Protein AF-A0A5C7UYP9-F1 (afdb_monomer_lite)

Secondary structure (DSSP, 8-state):
------------------S-S-SS----HHHHTT--HHHHHTT--PPPHHHHHHHHHSPPSEEE-TTS-HHHHHHTSPBTT-SSTT--EEEEEPSS---S----TTBPSEEEEE--PPPTT-----------

pLDDT: mean 82.82, std 18.33, range [43.72, 98.06]

Foldseek 3Di:
DDDDDDDDDPPPPPDDDDQPDDPDGDDDPVRVVCVDPCNVQVPNDDQDPVSVVVLVPDDAPEEDEPVDAPQVVLVPADFAVDDDPPDEHEYEYEDDDHDDDHDNPRGHHYDYYYDPDDPPPPDPDPDPPDDD

Sequence (132 aa):
MSPRLAGPLMALLLTVAPAWGTTRPQLADAQAAHHTEAAYLGDWQPLSTQDLARLAQQAPDFVVRPGESVQAAVDRVPAAGSGPAGKRWLIRLAPGLYRGPLCLQDKAPLALLGEPGRPPGAGPRAGLAAHP

Radius of gyration: 29.17 Å; chains: 1; bounding box: 74×44×84 Å

Structure (mmCIF, N/CA/C/O backbone):
data_AF-A0A5C7UYP9-F1
#
_entry.id   AF-A0A5C7UYP9-F1
#
loop_
_atom_site.group_PDB
_atom_site.id
_atom_site.type_symbol
_atom_site.label_atom_id
_atom_site.label_alt_id
_atom_site.label_comp_id
_atom_site.label_asym_id
_atom_site.label_entity_id
_atom_site.label_seq_id
_atom_site.pdbx_PDB_ins_code
_atom_site.Cartn_x
_atom_site.Cartn_y
_atom_site.Cartn_z
_atom_site.occupancy
_atom_site.B_iso_or_equiv
_atom_site.auth_seq_id
_atom_site.auth_comp_id
_atom_site.auth_asym_id
_atom_site.auth_atom_id
_atom_site.pdbx_PDB_model_num
ATOM 1 N N . MET A 1 1 ? 55.709 -17.347 -65.623 1.00 43.72 1 MET A N 1
ATOM 2 C CA . MET A 1 1 ? 56.182 -16.480 -64.522 1.00 43.72 1 MET A CA 1
ATOM 3 C C . MET A 1 1 ? 55.099 -16.425 -63.453 1.00 43.72 1 MET A C 1
ATOM 5 O O . MET A 1 1 ? 54.056 -15.839 -63.695 1.00 43.72 1 MET A O 1
ATOM 9 N N . SER A 1 2 ? 55.307 -17.107 -62.323 1.00 46.84 2 SER A N 1
ATOM 10 C CA . SER A 1 2 ? 54.586 -16.839 -61.065 1.00 46.84 2 SER A CA 1
ATOM 11 C C . SER A 1 2 ? 55.327 -15.740 -60.296 1.00 46.84 2 SER A C 1
ATOM 13 O O . SER A 1 2 ? 56.535 -15.594 -60.493 1.00 46.84 2 SER A O 1
ATOM 15 N N . PRO A 1 3 ? 54.624 -14.967 -59.454 1.00 54.44 3 PRO A N 1
ATOM 16 C CA . PRO A 1 3 ? 54.555 -15.284 -58.016 1.00 54.44 3 PRO A CA 1
ATOM 17 C C . PRO A 1 3 ? 53.107 -15.159 -57.484 1.00 54.44 3 PRO A C 1
ATOM 19 O O . PRO A 1 3 ? 52.392 -14.231 -57.832 1.00 54.44 3 PRO A O 1
ATOM 22 N N . ARG A 1 4 ? 52.508 -16.180 -56.854 1.00 52.31 4 ARG A N 1
ATOM 23 C CA . ARG A 1 4 ? 52.479 -16.476 -55.399 1.00 52.31 4 ARG A CA 1
ATOM 24 C C . ARG A 1 4 ? 52.519 -15.257 -54.462 1.00 52.31 4 ARG A C 1
ATOM 26 O O . ARG A 1 4 ? 53.580 -14.674 -54.314 1.00 52.31 4 ARG A O 1
ATOM 33 N N . LEU A 1 5 ? 51.391 -15.009 -53.782 1.00 50.16 5 LEU A N 1
ATOM 34 C CA . LEU A 1 5 ? 51.183 -14.462 -52.419 1.00 50.16 5 LEU A CA 1
ATOM 35 C C . LEU A 1 5 ? 49.654 -14.569 -52.180 1.00 50.16 5 LEU A C 1
ATOM 37 O O . LEU A 1 5 ? 48.901 -13.875 -52.846 1.00 50.16 5 LEU A O 1
ATOM 41 N N . ALA A 1 6 ? 49.061 -15.545 -51.483 1.00 55.06 6 ALA A N 1
ATOM 42 C CA . ALA A 1 6 ? 49.256 -16.017 -50.108 1.00 55.06 6 ALA A CA 1
ATOM 43 C C . ALA A 1 6 ? 49.189 -14.871 -49.081 1.00 55.06 6 ALA A C 1
ATOM 45 O O . ALA A 1 6 ? 50.212 -14.309 -48.711 1.00 55.06 6 ALA A O 1
ATOM 46 N N . GLY A 1 7 ? 47.975 -14.543 -48.627 1.00 46.59 7 GLY A N 1
ATOM 47 C CA . GLY A 1 7 ? 47.712 -13.662 -47.486 1.00 46.59 7 GLY A CA 1
ATOM 48 C C . GLY A 1 7 ? 46.544 -14.231 -46.670 1.00 46.59 7 GLY A C 1
ATOM 49 O O . GLY A 1 7 ? 45.536 -14.603 -47.273 1.00 46.59 7 GLY A O 1
ATOM 50 N N . PRO A 1 8 ? 46.685 -14.404 -45.346 1.00 54.69 8 PRO A N 1
ATOM 51 C CA . PRO A 1 8 ? 45.813 -15.267 -44.565 1.00 54.69 8 PRO A CA 1
ATOM 52 C C . PRO A 1 8 ? 44.464 -14.610 -44.267 1.00 54.69 8 PRO A C 1
ATOM 54 O O . PRO A 1 8 ? 44.369 -13.428 -43.940 1.00 54.69 8 PRO A O 1
ATOM 57 N N . LEU A 1 9 ? 43.423 -15.438 -44.331 1.00 55.69 9 LEU A N 1
ATOM 58 C CA . LEU A 1 9 ? 42.113 -15.206 -43.744 1.00 55.69 9 LEU A CA 1
ATOM 59 C C . LEU A 1 9 ? 42.293 -15.088 -42.221 1.00 55.69 9 LEU A C 1
ATOM 61 O O . LEU A 1 9 ? 42.404 -16.096 -41.524 1.00 55.69 9 LEU A O 1
ATOM 65 N N . MET A 1 10 ? 42.381 -13.866 -41.697 1.00 51.31 10 MET A N 1
ATOM 66 C CA . MET A 1 10 ? 42.441 -13.644 -40.254 1.00 51.31 10 MET A CA 1
ATOM 67 C C . MET A 1 10 ? 41.022 -13.753 -39.685 1.00 51.31 10 MET A C 1
ATOM 69 O O . MET A 1 10 ? 40.305 -12.767 -39.534 1.00 51.31 10 MET A O 1
ATOM 73 N N . ALA A 1 11 ? 40.598 -14.991 -39.430 1.00 63.06 11 ALA A N 1
ATOM 74 C CA . ALA A 1 11 ? 39.398 -15.287 -38.665 1.00 63.06 11 ALA A CA 1
ATOM 75 C C . ALA A 1 11 ? 39.598 -14.791 -37.225 1.00 63.06 11 ALA A C 1
ATOM 77 O O . ALA A 1 11 ? 40.322 -15.398 -36.435 1.00 63.06 11 ALA A O 1
ATOM 78 N N . LEU A 1 12 ? 38.974 -13.661 -36.895 1.00 57.19 12 LEU A N 1
ATOM 79 C CA . LEU A 1 12 ? 38.909 -13.149 -35.533 1.00 57.19 12 LEU A CA 1
ATOM 80 C C . LEU A 1 12 ? 37.912 -14.010 -34.739 1.00 57.19 12 LEU A C 1
ATOM 82 O O . LEU A 1 12 ? 36.710 -13.756 -34.734 1.00 57.19 12 LEU A O 1
ATOM 86 N N . LEU A 1 13 ? 38.413 -15.064 -34.096 1.00 59.00 13 LEU A N 1
ATOM 87 C CA . LEU A 1 13 ? 37.665 -15.832 -33.102 1.00 59.00 13 LEU A CA 1
ATOM 88 C C . LEU A 1 13 ? 37.542 -14.989 -31.826 1.00 59.00 13 LEU A C 1
ATOM 90 O O . LEU A 1 13 ? 38.456 -14.943 -31.005 1.00 59.00 13 LEU A O 1
ATOM 94 N N . LEU A 1 14 ? 36.405 -14.312 -31.663 1.00 57.06 14 LEU A N 1
ATOM 95 C CA . LEU A 1 14 ? 35.991 -13.732 -30.386 1.00 57.06 14 LEU A CA 1
ATOM 96 C C . LEU A 1 14 ? 35.635 -14.880 -29.433 1.00 57.06 14 LEU A C 1
ATOM 98 O O . LEU A 1 14 ? 34.565 -15.479 -29.524 1.00 57.06 14 LEU A O 1
ATOM 102 N N . THR A 1 15 ? 36.550 -15.218 -28.529 1.00 56.00 15 THR A N 1
ATOM 103 C CA . THR A 1 15 ? 36.297 -16.182 -27.456 1.00 56.00 15 THR A CA 1
ATOM 104 C C . THR A 1 15 ? 35.343 -15.563 -26.434 1.00 56.00 15 THR A C 1
ATOM 106 O O . THR A 1 15 ? 35.748 -14.710 -25.644 1.00 56.00 15 THR A O 1
ATOM 109 N N . VAL A 1 16 ? 34.077 -15.986 -26.432 1.00 63.28 16 VAL A N 1
ATOM 110 C CA . VAL A 1 16 ? 33.141 -15.697 -25.335 1.00 63.28 16 VAL A CA 1
ATOM 111 C C . VAL A 1 16 ? 33.582 -16.511 -24.119 1.00 63.28 16 VAL A C 1
ATOM 113 O O . VAL A 1 16 ? 33.497 -17.738 -24.122 1.00 63.28 16 VAL A O 1
ATOM 116 N N . ALA A 1 17 ? 34.081 -15.839 -23.083 1.00 62.06 17 ALA A N 1
ATOM 117 C CA . ALA A 1 17 ? 34.371 -16.482 -21.808 1.00 62.06 17 ALA A CA 1
ATOM 118 C C . ALA A 1 17 ? 33.052 -16.865 -21.099 1.00 62.06 17 ALA A C 1
ATOM 120 O O . ALA A 1 17 ? 32.132 -16.043 -21.047 1.00 62.06 17 ALA A O 1
ATOM 121 N N . PRO A 1 18 ? 32.927 -18.080 -20.536 1.00 54.94 18 PRO A N 1
ATOM 122 C CA . PRO A 1 18 ? 31.749 -18.460 -19.766 1.00 54.94 18 PRO A CA 1
ATOM 123 C C . PRO A 1 18 ? 31.717 -17.685 -18.443 1.00 54.94 18 PRO A C 1
ATOM 125 O O . PRO A 1 18 ? 32.660 -17.728 -17.656 1.00 54.94 18 PRO A O 1
ATOM 128 N N . ALA A 1 19 ? 30.606 -17.002 -18.166 1.00 61.41 19 ALA A N 1
ATOM 129 C CA . ALA A 1 19 ? 30.367 -16.216 -16.948 1.00 61.41 19 ALA A CA 1
ATOM 130 C C . ALA A 1 19 ? 30.134 -17.072 -15.675 1.00 61.41 19 ALA A C 1
ATOM 132 O O . ALA A 1 19 ? 29.356 -16.706 -14.798 1.00 61.41 19 ALA A O 1
ATOM 133 N N . TRP A 1 20 ? 30.741 -18.258 -15.596 1.00 54.56 20 TRP A N 1
ATOM 134 C CA . TRP A 1 20 ? 30.438 -19.289 -14.601 1.00 54.56 20 TRP A CA 1
ATOM 135 C C . TRP A 1 20 ? 31.649 -19.450 -13.675 1.00 54.56 20 TRP A C 1
ATOM 137 O O . TRP A 1 20 ? 32.380 -20.432 -13.747 1.00 54.56 20 TRP A O 1
ATOM 147 N N . GLY A 1 21 ? 31.922 -18.436 -12.851 1.00 57.59 21 GLY A N 1
ATOM 148 C CA . GLY A 1 21 ? 33.077 -18.469 -11.942 1.00 57.59 21 GLY A CA 1
ATOM 149 C C . GLY A 1 21 ? 33.214 -17.299 -10.969 1.00 57.59 21 GLY A C 1
ATOM 150 O O . GLY A 1 21 ? 34.082 -17.329 -10.102 1.00 57.59 21 GLY A O 1
ATOM 151 N N . THR A 1 22 ? 32.369 -16.273 -11.060 1.00 62.56 22 THR A N 1
ATOM 152 C CA . THR A 1 22 ? 32.383 -15.149 -10.122 1.00 62.56 22 THR A CA 1
ATOM 153 C C . THR A 1 22 ? 31.218 -15.268 -9.148 1.00 62.56 22 THR A C 1
ATOM 155 O O . THR A 1 22 ? 30.072 -15.437 -9.548 1.00 62.56 22 THR A O 1
ATOM 158 N N . THR A 1 23 ? 31.492 -15.118 -7.849 1.00 82.06 23 THR A N 1
ATOM 159 C CA . THR A 1 23 ? 30.514 -15.128 -6.738 1.00 82.06 23 THR A CA 1
ATOM 160 C C . THR A 1 23 ? 29.368 -14.106 -6.907 1.00 82.06 23 THR A C 1
ATOM 162 O O . THR A 1 23 ? 28.421 -14.100 -6.126 1.00 82.06 23 THR A O 1
ATOM 165 N N . ARG A 1 24 ? 29.434 -13.234 -7.927 1.00 83.25 24 ARG A N 1
ATOM 166 C CA . ARG A 1 24 ? 28.382 -12.305 -8.366 1.00 83.25 24 ARG A CA 1
ATOM 167 C C . ARG A 1 24 ? 28.415 -12.144 -9.896 1.00 83.25 24 ARG A C 1
ATOM 169 O O . ARG A 1 24 ? 29.074 -11.221 -10.386 1.00 83.25 24 ARG A O 1
ATOM 176 N N . PRO A 1 25 ? 27.738 -13.020 -10.652 1.00 89.12 25 PRO A N 1
ATOM 177 C CA . PRO A 1 25 ? 27.665 -12.914 -12.106 1.00 89.12 25 PRO A CA 1
ATOM 178 C C . PRO A 1 25 ? 27.105 -11.552 -12.536 1.00 89.12 25 PRO A C 1
ATOM 180 O O . PRO A 1 25 ? 26.169 -11.047 -11.916 1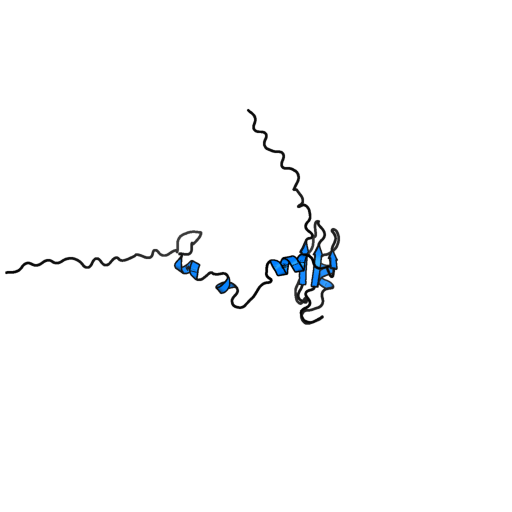.00 89.12 25 PRO A O 1
ATOM 183 N N . GLN A 1 26 ? 27.695 -10.957 -13.573 1.00 93.06 26 GLN A N 1
ATOM 184 C CA . GLN A 1 26 ? 27.217 -9.713 -14.184 1.00 93.06 26 GLN A CA 1
ATOM 185 C C . GLN A 1 26 ? 26.595 -10.021 -15.548 1.00 93.06 26 GLN A C 1
ATOM 187 O O . GLN A 1 26 ? 27.068 -10.913 -16.254 1.00 93.06 26 GLN A O 1
ATOM 192 N N . LEU A 1 27 ? 25.542 -9.288 -15.911 1.00 94.75 27 LEU A N 1
ATOM 193 C CA . LEU A 1 27 ? 24.934 -9.365 -17.240 1.00 94.75 27 LEU A CA 1
ATOM 194 C C . LEU A 1 27 ? 25.784 -8.571 -18.238 1.00 94.75 27 LEU A C 1
ATOM 196 O O . LEU A 1 27 ? 26.249 -7.482 -17.909 1.00 94.75 27 LEU A O 1
ATOM 200 N N . ALA A 1 28 ? 25.962 -9.087 -19.455 1.00 93.69 28 ALA A N 1
ATOM 201 C CA . ALA A 1 28 ? 26.474 -8.274 -20.554 1.00 93.69 28 ALA A CA 1
ATOM 202 C C . ALA A 1 28 ? 25.370 -7.343 -21.079 1.00 93.69 28 ALA A C 1
ATOM 204 O O . ALA A 1 28 ? 24.181 -7.631 -20.923 1.00 93.69 28 ALA A O 1
ATOM 205 N N . ASP A 1 29 ? 25.753 -6.269 -21.769 1.00 95.69 29 ASP A N 1
ATOM 206 C CA . ASP A 1 29 ? 24.822 -5.238 -22.254 1.00 95.69 29 ASP A CA 1
ATOM 207 C C . ASP A 1 29 ? 23.673 -5.812 -23.095 1.00 95.69 29 ASP A C 1
ATOM 209 O O . ASP A 1 29 ? 22.511 -5.456 -22.904 1.00 95.69 29 ASP A O 1
ATOM 213 N N . ALA A 1 30 ? 23.981 -6.765 -23.982 1.00 95.62 30 ALA A N 1
ATOM 214 C CA . ALA A 1 30 ? 22.979 -7.432 -24.812 1.00 95.62 30 ALA A CA 1
ATOM 215 C C . ALA A 1 30 ? 21.941 -8.201 -23.977 1.00 95.62 30 ALA A C 1
ATOM 217 O O . ALA A 1 30 ? 20.767 -8.226 -24.323 1.00 95.62 30 ALA A O 1
ATOM 218 N N . GLN A 1 31 ? 22.354 -8.801 -22.858 1.00 95.56 31 GLN A N 1
ATOM 219 C CA . GLN A 1 31 ? 21.439 -9.487 -21.947 1.00 95.56 31 GLN A CA 1
ATOM 220 C C . GLN A 1 31 ? 20.647 -8.479 -21.111 1.00 95.56 31 GLN A C 1
ATOM 222 O O . GLN A 1 31 ? 19.436 -8.625 -20.969 1.00 95.56 31 GLN A O 1
ATOM 227 N N . ALA A 1 32 ? 21.298 -7.422 -20.618 1.00 97.19 32 ALA A N 1
ATOM 228 C CA . ALA A 1 32 ? 20.650 -6.352 -19.863 1.00 97.19 32 ALA A CA 1
ATOM 229 C C . ALA A 1 32 ? 19.543 -5.648 -20.669 1.00 97.19 32 ALA A C 1
ATOM 231 O O . ALA A 1 32 ? 18.510 -5.294 -20.102 1.00 97.19 32 ALA A O 1
ATOM 232 N N . ALA A 1 33 ? 19.702 -5.524 -21.991 1.00 97.00 33 ALA A N 1
ATOM 233 C CA . ALA A 1 33 ? 18.698 -4.941 -22.882 1.00 97.00 33 ALA A CA 1
ATOM 234 C C . ALA A 1 33 ? 17.342 -5.681 -22.872 1.00 97.00 33 ALA A C 1
ATOM 236 O O . ALA A 1 33 ? 16.325 -5.086 -23.222 1.00 97.00 33 ALA A O 1
ATOM 237 N N . HIS A 1 34 ? 17.298 -6.948 -22.443 1.00 97.19 34 HIS A N 1
ATOM 238 C CA . HIS A 1 34 ? 16.052 -7.708 -22.293 1.00 97.19 34 HIS A CA 1
ATOM 239 C C . HIS A 1 34 ? 15.343 -7.478 -20.947 1.00 97.19 34 HIS A C 1
ATOM 241 O O . HIS A 1 34 ? 14.188 -7.862 -20.792 1.00 97.19 34 HIS A O 1
ATOM 247 N N . HIS A 1 35 ? 16.002 -6.840 -19.977 1.00 96.56 35 HIS A N 1
ATOM 248 C CA . HIS A 1 35 ? 15.500 -6.623 -18.618 1.00 96.56 35 HIS A CA 1
ATOM 249 C C . HIS A 1 35 ? 15.022 -5.178 -18.420 1.00 96.56 35 HIS A C 1
ATOM 251 O O . HIS A 1 35 ? 15.494 -4.463 -17.536 1.00 96.56 35 HIS A O 1
ATOM 257 N N . THR A 1 36 ? 14.092 -4.736 -19.267 1.00 96.62 36 THR A N 1
ATOM 258 C CA . THR A 1 36 ? 13.487 -3.397 -19.191 1.00 96.62 36 THR A CA 1
ATOM 259 C C . THR A 1 36 ? 12.242 -3.389 -18.309 1.00 96.62 36 THR A C 1
ATOM 261 O O . THR A 1 36 ? 11.613 -4.423 -18.098 1.00 96.62 36 THR A O 1
ATOM 264 N N . GLU A 1 37 ? 11.838 -2.211 -17.826 1.00 95.94 37 GLU A N 1
ATOM 265 C CA . GLU A 1 37 ? 10.575 -2.042 -17.091 1.00 95.94 37 GLU A CA 1
ATOM 266 C C . GLU A 1 37 ? 9.383 -2.594 -17.887 1.00 95.94 37 GLU A C 1
ATOM 268 O O . GLU A 1 37 ? 8.604 -3.378 -17.354 1.00 95.94 37 GLU A O 1
ATOM 273 N N . ALA A 1 38 ? 9.303 -2.288 -19.186 1.00 95.56 38 ALA A N 1
ATOM 274 C CA . ALA A 1 38 ? 8.265 -2.821 -20.066 1.00 95.56 38 ALA A CA 1
ATOM 275 C C . ALA A 1 38 ? 8.284 -4.359 -20.145 1.00 95.56 38 ALA A C 1
ATOM 277 O O . ALA A 1 38 ? 7.228 -4.984 -20.144 1.00 95.56 38 ALA A O 1
ATOM 278 N N . ALA A 1 39 ? 9.467 -4.984 -20.167 1.00 97.00 39 ALA A N 1
ATOM 279 C CA . ALA A 1 39 ? 9.582 -6.442 -20.174 1.00 97.00 39 ALA A CA 1
ATOM 280 C C . ALA A 1 39 ? 9.104 -7.082 -18.857 1.00 97.00 39 ALA A C 1
ATOM 282 O O . ALA A 1 39 ? 8.531 -8.168 -18.883 1.00 97.00 39 ALA A O 1
ATOM 283 N N . TYR A 1 40 ? 9.313 -6.416 -17.715 1.00 96.50 40 TYR A N 1
ATOM 284 C CA . TYR A 1 40 ? 8.853 -6.906 -16.411 1.00 96.50 40 TYR A CA 1
ATOM 285 C C . TYR A 1 40 ? 7.368 -6.646 -16.150 1.00 96.50 40 TYR A C 1
ATOM 287 O O . TYR A 1 40 ? 6.701 -7.487 -15.550 1.00 96.50 40 TYR A O 1
ATOM 295 N N . LEU A 1 41 ? 6.858 -5.481 -16.552 1.00 96.94 41 LEU A N 1
ATOM 296 C CA . LEU A 1 41 ? 5.472 -5.086 -16.299 1.00 96.94 41 LEU A CA 1
ATOM 297 C C . LEU A 1 41 ? 4.502 -5.655 -17.341 1.00 96.94 41 LEU A C 1
ATOM 299 O O . LEU A 1 41 ? 3.327 -5.855 -17.031 1.00 96.94 41 LEU A O 1
ATOM 303 N N . GLY A 1 42 ? 4.972 -5.932 -18.560 1.00 96.31 42 GLY A N 1
ATOM 304 C CA . GLY A 1 42 ? 4.104 -6.300 -19.674 1.00 96.31 42 GLY A CA 1
ATOM 305 C C . GLY A 1 42 ? 3.047 -5.220 -19.907 1.00 96.31 42 GLY A C 1
ATOM 306 O O . GLY A 1 42 ? 3.370 -4.040 -20.025 1.00 96.31 42 GLY A O 1
ATOM 307 N N . ASP A 1 43 ? 1.776 -5.623 -19.909 1.00 96.44 43 ASP A N 1
ATOM 308 C CA . ASP A 1 43 ? 0.640 -4.709 -20.086 1.00 96.44 43 ASP A CA 1
ATOM 309 C C . ASP A 1 43 ? 0.184 -4.034 -18.782 1.00 96.44 43 ASP A C 1
ATOM 311 O O . ASP A 1 43 ? -0.724 -3.192 -18.794 1.00 96.44 43 ASP A O 1
ATOM 315 N N . TRP A 1 44 ? 0.768 -4.406 -17.635 1.00 96.50 44 TRP A N 1
ATOM 316 C CA . TRP A 1 44 ? 0.392 -3.809 -16.363 1.00 96.50 44 TRP A CA 1
ATOM 317 C C . TRP A 1 44 ? 0.825 -2.344 -16.315 1.00 96.50 44 TRP A C 1
ATOM 319 O O . TRP A 1 44 ? 1.988 -2.006 -16.512 1.00 96.50 44 TRP A O 1
ATOM 329 N N . GLN A 1 45 ? -0.134 -1.474 -16.003 1.00 94.00 45 GLN A N 1
ATOM 330 C CA . GLN A 1 45 ? 0.074 -0.041 -15.836 1.00 94.00 45 GLN A CA 1
ATOM 331 C C . GLN A 1 45 ? -0.104 0.322 -14.356 1.00 94.00 45 GLN A C 1
ATOM 333 O O . GLN A 1 45 ? -1.240 0.410 -13.871 1.00 94.00 45 GLN A O 1
ATOM 338 N N . PRO A 1 46 ? 0.996 0.503 -13.602 1.00 94.06 46 PRO A N 1
ATOM 339 C CA . PRO A 1 46 ? 0.939 1.035 -12.249 1.00 94.06 46 PRO A CA 1
ATOM 340 C C . PRO A 1 46 ? 0.354 2.453 -12.228 1.00 94.06 46 PRO A C 1
ATOM 342 O O . PRO A 1 46 ? 0.356 3.167 -13.230 1.00 94.06 46 PRO A O 1
ATOM 345 N N . LEU A 1 47 ? -0.113 2.888 -11.055 1.00 92.06 47 LEU A N 1
ATOM 346 C CA . LEU A 1 47 ? -0.507 4.285 -10.860 1.00 92.06 47 LEU A CA 1
ATOM 347 C C . LEU A 1 47 ? 0.682 5.206 -11.150 1.00 92.06 47 LEU A C 1
ATOM 349 O O . LEU A 1 47 ? 1.782 4.971 -10.645 1.00 92.06 47 LEU A O 1
ATOM 353 N N . SER A 1 48 ? 0.448 6.277 -11.911 1.00 94.62 48 SER A N 1
ATOM 354 C CA . SER A 1 48 ? 1.490 7.267 -12.175 1.00 94.62 48 SER A CA 1
ATOM 355 C C . SER A 1 48 ? 1.889 7.999 -10.892 1.00 94.62 48 SER A C 1
ATOM 357 O O . SER A 1 48 ? 1.127 8.073 -9.924 1.00 94.62 48 SER A O 1
ATOM 359 N N . THR A 1 49 ? 3.055 8.644 -10.892 1.00 92.81 49 THR A N 1
ATOM 360 C CA . THR A 1 49 ? 3.479 9.514 -9.782 1.00 92.81 49 THR A CA 1
ATOM 361 C C . THR A 1 49 ? 2.445 10.602 -9.474 1.00 92.81 49 THR A C 1
ATOM 363 O O . THR A 1 49 ? 2.227 10.945 -8.313 1.00 92.81 49 THR A O 1
ATOM 366 N N . GLN A 1 50 ? 1.759 11.122 -10.498 1.00 95.38 50 GLN A N 1
ATOM 367 C CA . GLN A 1 50 ? 0.707 12.120 -10.321 1.00 95.38 50 GLN A CA 1
ATOM 368 C C . GLN A 1 50 ? -0.567 11.517 -9.711 1.00 95.38 50 GLN A C 1
ATOM 370 O O . GLN A 1 50 ? -1.200 12.156 -8.869 1.00 95.38 50 GLN A O 1
ATOM 375 N N . ASP A 1 51 ? -0.936 10.290 -10.092 1.00 93.12 51 ASP A N 1
ATOM 376 C CA . ASP A 1 51 ? -2.044 9.560 -9.465 1.00 93.12 51 ASP A CA 1
ATOM 377 C C . ASP A 1 51 ? -1.743 9.244 -7.998 1.00 93.12 51 ASP A C 1
ATOM 379 O O . ASP A 1 51 ? -2.601 9.437 -7.140 1.00 93.12 51 ASP A O 1
ATOM 383 N N . LEU A 1 52 ? -0.512 8.823 -7.692 1.00 90.38 52 LEU A N 1
ATOM 384 C CA . LEU A 1 52 ? -0.053 8.591 -6.322 1.00 90.38 52 LEU A CA 1
ATOM 385 C C . LEU A 1 52 ? -0.079 9.879 -5.488 1.00 90.38 52 LEU A C 1
ATOM 387 O O . LEU A 1 52 ? -0.526 9.854 -4.342 1.00 90.38 52 LEU A O 1
ATOM 391 N N . ALA A 1 53 ? 0.334 11.016 -6.057 1.00 91.44 53 ALA A N 1
ATOM 392 C CA . ALA A 1 53 ? 0.251 12.312 -5.385 1.00 91.44 53 ALA A CA 1
ATOM 393 C C . ALA A 1 53 ? -1.204 12.728 -5.112 1.00 91.44 53 ALA A C 1
ATOM 395 O O . ALA A 1 53 ? -1.511 13.192 -4.013 1.00 91.44 53 ALA A O 1
ATOM 396 N N . ARG A 1 54 ? -2.117 12.510 -6.070 1.00 92.62 54 ARG A N 1
ATOM 397 C CA . ARG A 1 54 ? -3.558 12.728 -5.859 1.00 92.62 54 ARG A CA 1
ATOM 398 C C . ARG A 1 54 ? -4.106 11.822 -4.762 1.00 92.62 54 ARG A C 1
ATOM 400 O O . ARG A 1 54 ? -4.767 12.322 -3.858 1.00 92.62 54 ARG A O 1
ATOM 407 N N . LEU A 1 55 ? -3.781 10.530 -4.789 1.00 91.81 55 LEU A N 1
ATOM 408 C CA . LEU A 1 55 ? -4.164 9.568 -3.752 1.00 91.81 55 LEU A CA 1
ATOM 409 C C . LEU A 1 55 ? -3.674 10.014 -2.365 1.00 91.81 55 LEU A C 1
ATOM 411 O O . LEU A 1 55 ? -4.409 9.937 -1.384 1.00 91.81 55 LEU A O 1
ATOM 415 N N . ALA A 1 56 ? -2.456 10.553 -2.283 1.00 90.12 56 ALA A N 1
ATOM 416 C CA . ALA A 1 56 ? -1.897 11.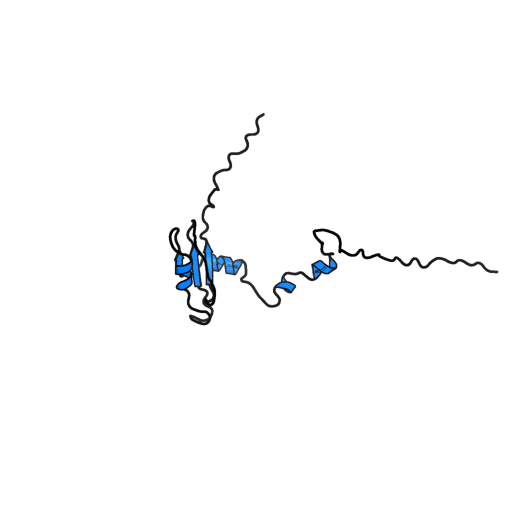071 -1.040 1.00 90.12 56 ALA A CA 1
ATOM 417 C C . ALA A 1 56 ? -2.616 12.317 -0.503 1.00 90.12 56 ALA A C 1
ATOM 419 O O . ALA A 1 56 ? -2.566 12.537 0.706 1.00 90.12 56 ALA A O 1
ATOM 420 N N . GLN A 1 57 ? -3.304 13.089 -1.346 1.00 92.25 57 GLN A N 1
ATOM 421 C CA . GLN A 1 57 ? -4.083 14.271 -0.952 1.00 92.25 57 GLN A CA 1
ATOM 422 C C . GLN A 1 57 ? -5.555 13.956 -0.647 1.00 92.25 57 GLN A C 1
ATOM 424 O O . GLN A 1 57 ? -6.251 14.792 -0.074 1.00 92.25 57 GLN A O 1
ATOM 429 N N . GLN A 1 58 ? -6.044 12.768 -1.012 1.00 93.62 58 GLN A N 1
ATOM 430 C CA . GLN A 1 58 ? -7.422 12.371 -0.740 1.00 93.62 58 GLN A CA 1
ATOM 431 C C . GLN A 1 58 ? -7.681 12.201 0.762 1.00 93.62 58 GLN A C 1
ATOM 433 O O . GLN A 1 58 ? -6.816 11.763 1.534 1.00 93.62 58 GLN A O 1
ATOM 438 N N . ALA A 1 59 ? -8.912 12.533 1.161 1.00 94.50 59 ALA A N 1
ATOM 439 C CA . ALA A 1 59 ? -9.405 12.248 2.498 1.00 94.50 59 ALA A CA 1
ATOM 440 C C . ALA A 1 59 ? -9.405 10.725 2.723 1.00 94.50 59 ALA A C 1
ATOM 442 O O . ALA A 1 59 ? -9.887 9.988 1.859 1.00 94.50 59 ALA A O 1
ATOM 443 N N . PRO A 1 60 ? -8.850 10.239 3.843 1.00 96.50 60 PRO A N 1
ATOM 444 C CA . PRO A 1 60 ? -8.818 8.812 4.113 1.00 96.50 60 PRO A CA 1
ATOM 445 C C . PRO A 1 60 ? -10.190 8.284 4.536 1.00 96.50 60 PRO A C 1
ATOM 447 O O . PRO A 1 60 ? -10.932 8.968 5.237 1.00 96.50 60 PRO A O 1
ATOM 450 N N . ASP A 1 61 ? -10.488 7.034 4.176 1.00 97.25 61 ASP A N 1
ATOM 451 C CA . ASP A 1 61 ? -11.630 6.300 4.730 1.00 97.25 61 ASP A CA 1
ATOM 452 C C . ASP A 1 61 ? -11.389 5.961 6.212 1.00 97.25 61 ASP A C 1
ATOM 454 O O . ASP A 1 61 ? -12.315 5.966 7.022 1.00 97.25 61 ASP A O 1
ATOM 458 N N . PHE A 1 62 ? -10.132 5.681 6.579 1.00 97.56 62 PHE A N 1
ATOM 459 C CA . PHE A 1 62 ? -9.737 5.330 7.942 1.00 97.56 62 PHE A CA 1
ATOM 460 C C . PHE A 1 62 ? -8.431 6.014 8.344 1.00 97.56 62 PHE A C 1
ATOM 462 O O . PHE A 1 62 ? -7.487 6.069 7.561 1.00 97.56 62 PHE A O 1
ATOM 469 N N . VAL A 1 63 ? -8.339 6.464 9.595 1.00 96.81 63 VAL A N 1
ATOM 470 C CA . VAL A 1 63 ? -7.092 6.945 10.207 1.00 96.81 63 VAL A CA 1
ATOM 471 C C . VAL A 1 63 ? -6.700 5.987 11.326 1.00 96.81 63 VAL A C 1
ATOM 473 O O . VAL A 1 63 ? -7.573 5.533 12.064 1.00 96.81 63 VAL A O 1
ATOM 476 N N . VAL A 1 64 ? -5.408 5.685 11.437 1.00 97.69 64 VAL A N 1
ATOM 477 C CA . VAL A 1 64 ? -4.823 4.871 12.507 1.00 97.69 64 VAL A CA 1
ATOM 478 C C . VAL A 1 64 ? -3.781 5.704 13.241 1.00 97.69 64 VAL A C 1
ATOM 480 O O . VAL A 1 64 ? -2.946 6.355 12.609 1.00 97.69 64 VAL A O 1
ATOM 483 N N . ARG A 1 65 ? -3.837 5.694 14.571 1.00 96.06 65 ARG A N 1
ATOM 484 C CA . ARG A 1 65 ? -2.916 6.392 15.472 1.00 96.06 65 ARG A CA 1
ATOM 485 C C . ARG A 1 65 ? -1.976 5.422 16.192 1.00 96.06 65 ARG A C 1
ATOM 487 O O . ARG A 1 65 ? -2.307 4.248 16.354 1.00 96.06 65 ARG A O 1
ATOM 494 N N . PRO A 1 66 ? -0.815 5.890 16.679 1.00 95.00 66 PRO A N 1
ATOM 495 C CA . PRO A 1 66 ? 0.065 5.061 17.496 1.00 95.00 66 PRO A CA 1
ATOM 496 C C . PRO A 1 66 ? -0.669 4.495 18.717 1.00 95.00 66 PRO A C 1
ATOM 498 O O . PRO A 1 66 ? -1.414 5.209 19.385 1.00 95.00 66 PRO A O 1
ATOM 501 N N . GLY A 1 67 ? -0.447 3.211 19.000 1.00 93.25 67 GLY A N 1
ATOM 502 C CA . GLY A 1 67 ? -1.188 2.462 20.021 1.00 93.25 67 GLY A CA 1
ATOM 503 C C . GLY A 1 67 ? -2.439 1.750 19.491 1.00 93.25 67 GLY A C 1
ATOM 504 O O . GLY A 1 67 ? -2.926 0.835 20.149 1.00 93.25 67 GLY A O 1
ATOM 505 N N . GLU A 1 68 ? -2.917 2.095 18.293 1.00 96.06 68 GLU A N 1
ATOM 506 C CA . GLU A 1 68 ? -3.993 1.377 17.607 1.00 96.06 68 GLU A CA 1
ATOM 507 C C . GLU A 1 68 ? -3.446 0.268 16.693 1.00 96.06 68 GLU A C 1
ATOM 509 O O . GLU A 1 68 ? -2.281 0.261 16.280 1.00 96.06 68 GLU A O 1
ATOM 514 N N . SER A 1 69 ? -4.315 -0.685 16.352 1.00 96.62 69 SER A N 1
ATOM 515 C CA . SER A 1 69 ? -3.986 -1.789 15.450 1.00 96.62 69 SER A CA 1
ATOM 516 C C . SER A 1 69 ? -4.220 -1.405 13.989 1.00 96.62 69 SER A C 1
ATOM 518 O O . SER A 1 69 ? -5.346 -1.107 13.584 1.00 96.62 69 SER A O 1
ATOM 520 N N . VAL A 1 70 ? -3.169 -1.499 13.168 1.00 98.00 70 VAL A N 1
ATOM 521 C CA . VAL A 1 70 ? -3.283 -1.363 11.705 1.00 98.00 70 VAL A CA 1
ATOM 522 C C . VAL A 1 70 ? -4.147 -2.485 11.124 1.00 98.00 70 VAL A C 1
ATOM 524 O O . VAL A 1 70 ? -4.952 -2.230 10.229 1.00 98.00 70 VAL A O 1
ATOM 527 N N . GLN A 1 71 ? -4.049 -3.703 11.675 1.00 98.06 71 GLN A N 1
ATOM 528 C CA . GLN A 1 71 ? -4.878 -4.833 11.252 1.00 98.06 71 GLN A CA 1
ATOM 529 C C . GLN A 1 71 ? -6.366 -4.528 11.441 1.00 98.06 71 GLN A C 1
ATOM 531 O O . GLN A 1 71 ? -7.137 -4.717 10.510 1.00 98.06 71 GLN A O 1
ATOM 536 N N . ALA A 1 72 ? -6.761 -3.951 12.580 1.00 97.75 72 ALA A N 1
ATOM 537 C CA . ALA A 1 72 ? -8.163 -3.609 12.832 1.00 97.75 72 ALA A CA 1
ATOM 538 C C . ALA A 1 72 ? -8.716 -2.596 11.811 1.00 97.75 72 ALA A C 1
ATOM 540 O O . ALA A 1 72 ? -9.898 -2.621 11.472 1.00 97.75 72 ALA A O 1
ATOM 541 N N . ALA A 1 73 ? -7.871 -1.702 11.283 1.00 97.81 73 ALA A N 1
ATOM 542 C CA . ALA A 1 73 ? -8.271 -0.807 10.203 1.00 97.81 73 ALA A CA 1
ATOM 543 C C . ALA A 1 73 ? -8.434 -1.543 8.867 1.00 97.81 73 ALA A C 1
ATOM 545 O O . ALA A 1 73 ? -9.413 -1.294 8.165 1.00 97.81 73 ALA A O 1
ATOM 546 N N . VAL A 1 74 ? -7.523 -2.464 8.549 1.00 98.06 74 VAL A N 1
ATOM 547 C CA . VAL A 1 74 ? -7.616 -3.333 7.366 1.00 98.06 74 VAL A CA 1
ATOM 548 C C . VAL A 1 74 ? -8.836 -4.251 7.433 1.00 98.06 74 VAL A C 1
ATOM 550 O O . VAL A 1 74 ? -9.498 -4.460 6.420 1.00 98.06 74 VAL A O 1
ATOM 553 N N . ASP A 1 75 ? -9.197 -4.752 8.612 1.00 97.44 75 ASP A N 1
ATOM 554 C CA . ASP A 1 75 ? -10.338 -5.652 8.786 1.00 97.44 75 ASP A CA 1
ATOM 555 C C . ASP A 1 75 ? -11.665 -4.994 8.394 1.00 97.44 75 ASP A C 1
ATOM 557 O O . ASP A 1 75 ? -12.551 -5.674 7.877 1.00 97.44 75 ASP A O 1
ATOM 561 N N . ARG A 1 76 ? -11.764 -3.665 8.542 1.00 96.69 76 ARG A N 1
ATOM 562 C CA . ARG A 1 76 ? -12.916 -2.860 8.105 1.00 96.69 76 ARG A CA 1
ATOM 563 C C . ARG A 1 76 ? -12.988 -2.655 6.592 1.00 96.69 76 ARG A C 1
ATOM 565 O O . ARG A 1 76 ? -14.029 -2.229 6.096 1.00 96.69 76 ARG A O 1
ATOM 572 N N . VAL A 1 77 ? -11.913 -2.935 5.854 1.00 97.31 77 VAL A N 1
ATOM 573 C CA . VAL A 1 77 ? -11.954 -2.935 4.389 1.00 97.31 77 VAL A CA 1
ATOM 574 C C . VAL A 1 77 ? -12.783 -4.144 3.935 1.00 97.31 77 VAL A C 1
ATOM 576 O O . VAL A 1 77 ? -12.536 -5.259 4.416 1.00 97.31 77 VAL A O 1
ATOM 579 N N . PRO A 1 78 ? -13.761 -3.962 3.027 1.00 96.31 78 PRO A N 1
ATOM 580 C CA . PRO A 1 78 ? -14.540 -5.064 2.479 1.00 96.31 78 PRO A CA 1
ATOM 581 C C . PRO A 1 78 ? -13.675 -6.114 1.787 1.00 96.31 78 PRO A C 1
ATOM 583 O O . PRO A 1 78 ? -12.533 -5.852 1.398 1.00 96.31 78 PRO A O 1
ATOM 586 N N . ALA A 1 79 ? -14.249 -7.297 1.594 1.00 95.69 79 ALA A N 1
ATOM 587 C CA . ALA A 1 79 ? -13.608 -8.345 0.821 1.00 95.69 79 ALA A CA 1
ATOM 588 C C . ALA A 1 79 ? -13.405 -7.934 -0.651 1.00 95.69 79 ALA A C 1
ATOM 590 O O . ALA A 1 79 ? -14.089 -7.047 -1.168 1.00 95.69 79 ALA A O 1
ATOM 591 N N . ALA A 1 80 ? -12.483 -8.593 -1.348 1.00 92.94 80 ALA A N 1
ATOM 592 C CA . ALA A 1 80 ?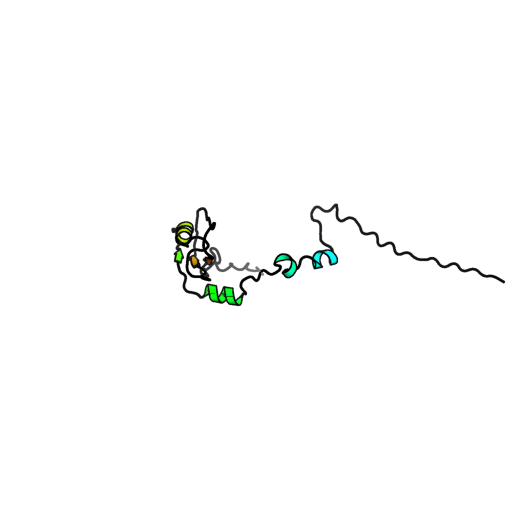 -12.288 -8.416 -2.781 1.00 92.94 80 ALA A CA 1
ATOM 593 C C . ALA A 1 80 ? -13.607 -8.640 -3.544 1.00 92.94 80 ALA A C 1
ATOM 595 O O . ALA A 1 80 ? -14.406 -9.511 -3.206 1.00 92.94 80 ALA A O 1
ATOM 596 N N . GLY A 1 81 ? -13.876 -7.797 -4.544 1.00 89.75 81 GLY A N 1
ATOM 597 C CA . GLY A 1 81 ? -15.142 -7.818 -5.289 1.00 89.75 81 GLY A CA 1
ATOM 598 C C . GLY A 1 81 ? -16.362 -7.305 -4.511 1.00 89.75 81 GLY A C 1
ATOM 599 O O . GLY A 1 81 ? -17.440 -7.203 -5.089 1.00 89.75 81 GLY A O 1
ATOM 600 N N . SER A 1 82 ? -16.206 -6.938 -3.234 1.00 85.94 82 SER A N 1
ATOM 601 C CA . SER A 1 82 ? -17.256 -6.329 -2.417 1.00 85.94 82 SER A CA 1
ATOM 602 C C . SER A 1 82 ? -17.010 -4.826 -2.264 1.00 85.94 82 SER A C 1
ATOM 604 O O . SER A 1 82 ? -15.918 -4.389 -1.906 1.00 85.94 82 SER A O 1
ATOM 606 N N . GLY A 1 83 ? -18.035 -4.014 -2.519 1.00 82.38 83 GLY A N 1
ATOM 607 C CA . GLY A 1 83 ? -17.970 -2.553 -2.430 1.00 82.38 83 GLY A CA 1
ATOM 608 C C . GLY A 1 83 ? -18.163 -1.852 -3.778 1.00 82.38 83 GLY A C 1
ATOM 609 O O . GLY A 1 83 ? -18.436 -2.502 -4.787 1.00 82.38 83 GLY A O 1
ATOM 610 N N . PRO A 1 84 ? -18.068 -0.511 -3.807 1.00 89.00 84 PRO A N 1
ATOM 611 C CA . PRO A 1 84 ? -18.303 0.247 -5.029 1.00 89.00 84 PRO A CA 1
ATOM 612 C C . PRO A 1 84 ? -17.256 -0.088 -6.097 1.00 89.00 84 PRO A C 1
ATOM 614 O O . PRO A 1 84 ? -16.056 -0.128 -5.810 1.00 89.00 84 PRO A O 1
ATOM 617 N N . ALA A 1 85 ? -17.710 -0.304 -7.333 1.00 88.69 85 ALA A N 1
ATOM 618 C CA . ALA A 1 85 ? -16.833 -0.605 -8.459 1.00 88.69 85 ALA A CA 1
ATOM 619 C C . ALA A 1 85 ? -15.762 0.487 -8.628 1.00 88.69 85 ALA A C 1
ATOM 621 O O . ALA A 1 85 ? -16.063 1.679 -8.602 1.00 88.69 85 ALA A O 1
ATOM 622 N N . GLY A 1 86 ? -14.499 0.074 -8.767 1.00 86.44 86 GLY A N 1
ATOM 623 C CA . GLY A 1 86 ? -13.364 0.988 -8.923 1.00 86.44 86 GLY A CA 1
ATOM 624 C C . GLY A 1 86 ? -12.951 1.748 -7.655 1.00 86.44 86 GLY A C 1
ATOM 625 O O . GLY A 1 86 ? -12.002 2.531 -7.715 1.00 86.44 86 GLY A O 1
ATOM 626 N N . LYS A 1 87 ? -13.601 1.529 -6.500 1.00 92.56 87 LYS A N 1
ATOM 627 C CA . LYS A 1 87 ? -13.191 2.173 -5.246 1.00 92.56 87 LYS A CA 1
ATOM 628 C C . LYS A 1 87 ? -11.875 1.583 -4.736 1.00 92.56 87 LYS A C 1
ATOM 630 O O . LYS A 1 87 ? -11.735 0.370 -4.593 1.00 92.56 87 LYS A O 1
ATOM 635 N N . ARG A 1 88 ? -10.949 2.473 -4.373 1.00 94.19 88 ARG A N 1
ATOM 636 C CA . ARG A 1 88 ? -9.766 2.159 -3.569 1.00 94.19 88 ARG A CA 1
ATOM 637 C C . ARG A 1 88 ? -9.954 2.707 -2.158 1.00 94.19 88 ARG A C 1
ATOM 639 O O . ARG A 1 88 ? -10.230 3.891 -2.006 1.00 94.19 88 ARG A O 1
ATOM 646 N N . TRP A 1 89 ? -9.802 1.855 -1.152 1.00 96.56 89 TRP A N 1
ATOM 647 C CA . TRP A 1 89 ? -9.921 2.228 0.257 1.00 96.56 89 TRP A CA 1
ATOM 648 C C . TRP A 1 89 ? -8.625 2.846 0.770 1.00 96.56 89 TRP A C 1
ATOM 650 O O . TRP A 1 89 ? -7.555 2.260 0.616 1.00 96.56 89 TRP A O 1
ATOM 660 N N . LEU A 1 90 ? -8.709 4.017 1.389 1.00 96.75 90 LEU A N 1
ATOM 661 C CA . LEU A 1 90 ? -7.549 4.758 1.861 1.00 96.75 90 LEU A CA 1
ATOM 662 C C . LEU A 1 90 ? -7.438 4.698 3.388 1.00 96.75 90 LEU A C 1
ATOM 664 O O . LEU A 1 90 ? -8.270 5.244 4.111 1.00 96.75 90 LEU A O 1
ATOM 668 N N . ILE A 1 91 ? -6.371 4.065 3.876 1.00 97.56 91 ILE A N 1
ATOM 669 C CA . ILE A 1 91 ? -6.001 4.024 5.292 1.00 97.56 91 ILE A CA 1
ATOM 670 C C . ILE A 1 91 ? -4.807 4.954 5.502 1.00 97.56 91 ILE A C 1
ATOM 672 O O . ILE A 1 91 ? -3.745 4.766 4.904 1.00 97.56 91 ILE A O 1
ATOM 676 N N . ARG A 1 92 ? -4.964 5.946 6.376 1.00 96.88 92 ARG A N 1
ATOM 677 C CA . ARG A 1 92 ? -3.907 6.877 6.763 1.00 96.88 92 ARG A CA 1
ATOM 678 C C . ARG A 1 92 ? -3.298 6.475 8.098 1.00 96.88 92 ARG A C 1
ATOM 680 O O . ARG A 1 92 ? -4.021 6.270 9.067 1.00 96.88 92 ARG A O 1
ATOM 687 N N . LEU A 1 93 ? -1.975 6.402 8.160 1.00 96.38 93 LEU A N 1
ATOM 688 C CA . LEU A 1 93 ? -1.235 6.133 9.389 1.00 96.38 93 LEU A CA 1
ATOM 689 C C . LEU A 1 93 ? -0.626 7.437 9.900 1.00 96.38 93 LEU A C 1
ATOM 691 O O . LEU A 1 93 ? 0.219 8.027 9.224 1.00 96.38 93 LEU A O 1
ATOM 695 N N . ALA A 1 94 ? -1.026 7.874 11.091 1.00 94.62 94 ALA A N 1
ATOM 696 C CA . ALA A 1 94 ? -0.373 8.996 11.753 1.00 94.62 94 ALA A CA 1
ATOM 697 C C . ALA A 1 94 ? 1.086 8.630 12.106 1.00 94.62 94 ALA A C 1
ATOM 699 O O . ALA A 1 94 ? 1.413 7.443 12.243 1.00 94.62 94 ALA A O 1
ATOM 700 N N . PRO A 1 95 ? 1.992 9.603 12.287 1.00 93.94 95 PRO A N 1
ATOM 701 C CA . PRO A 1 95 ? 3.385 9.304 12.605 1.00 93.94 95 PRO A CA 1
ATOM 702 C C . PRO A 1 95 ? 3.529 8.554 13.938 1.00 93.94 95 PRO A C 1
ATOM 704 O O . PRO A 1 95 ? 3.065 9.023 14.976 1.00 93.94 95 PRO A O 1
ATOM 707 N N . GLY A 1 96 ? 4.212 7.407 13.924 1.00 91.31 96 GLY A N 1
ATOM 708 C CA . GLY A 1 96 ? 4.584 6.674 15.134 1.00 91.31 96 GLY A CA 1
ATOM 709 C C . GLY A 1 96 ? 4.886 5.197 14.891 1.00 91.31 96 GLY A C 1
ATOM 710 O O . GLY A 1 96 ? 5.094 4.770 13.757 1.00 91.31 96 GLY A O 1
ATOM 711 N N . LEU A 1 97 ? 4.963 4.429 15.981 1.00 92.19 97 LEU A N 1
ATOM 712 C CA . LEU A 1 97 ? 5.348 3.021 15.960 1.00 92.19 97 LEU A CA 1
ATOM 713 C C . LEU A 1 97 ? 4.118 2.112 16.029 1.00 92.19 97 LEU A C 1
ATOM 715 O O . LEU A 1 97 ? 3.335 2.190 16.975 1.00 92.19 97 LEU A O 1
ATOM 719 N N . TYR A 1 98 ? 4.016 1.201 15.066 1.00 94.38 98 TYR A N 1
ATOM 720 C CA . TYR A 1 98 ? 2.966 0.190 14.979 1.00 94.38 98 TYR A CA 1
ATOM 721 C C . TYR A 1 98 ? 3.596 -1.192 15.121 1.00 94.38 98 TYR A C 1
ATOM 723 O O . TYR A 1 98 ? 4.623 -1.478 14.505 1.00 94.38 98 TYR A O 1
ATOM 731 N N . ARG A 1 99 ? 3.011 -2.046 15.962 1.00 93.56 99 ARG A N 1
ATOM 732 C CA . ARG A 1 99 ? 3.509 -3.400 16.228 1.00 93.56 99 ARG A CA 1
ATOM 733 C C . ARG A 1 99 ? 2.387 -4.405 16.022 1.00 93.56 99 ARG A C 1
ATOM 735 O O . ARG A 1 99 ? 1.264 -4.158 16.446 1.00 93.56 99 ARG A O 1
ATOM 742 N N . GLY A 1 100 ? 2.722 -5.543 15.426 1.00 93.69 100 GLY A N 1
ATOM 743 C CA . GLY A 1 100 ? 1.794 -6.647 15.202 1.00 93.69 100 GLY A CA 1
ATOM 744 C C . GLY A 1 100 ? 1.832 -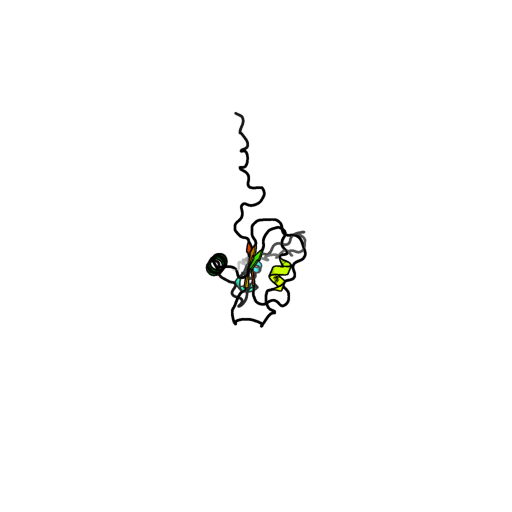7.161 13.762 1.00 93.69 100 GLY A C 1
ATOM 745 O O . GLY A 1 100 ? 2.466 -6.541 12.906 1.00 93.69 100 GLY A O 1
ATOM 746 N N . PRO A 1 101 ? 1.189 -8.309 13.502 1.00 95.75 101 PRO A N 1
ATOM 747 C CA . PRO A 1 101 ? 1.059 -8.851 12.157 1.00 95.75 101 PRO A CA 1
ATOM 748 C C . PRO A 1 101 ? 0.129 -7.984 11.297 1.00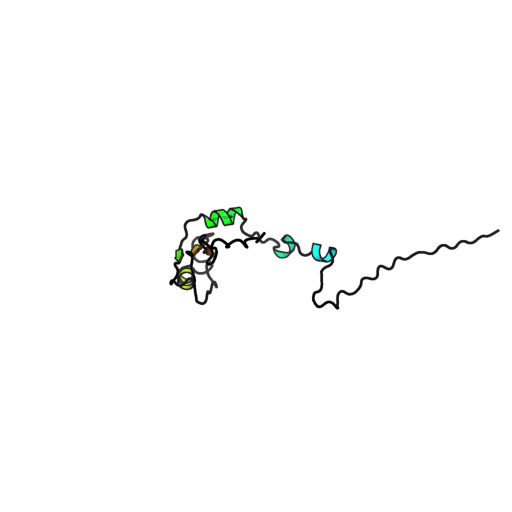 95.75 101 PRO A C 1
ATOM 750 O O . PRO A 1 101 ? -0.746 -7.289 11.815 1.00 95.75 101 PRO A O 1
ATOM 753 N N . LEU A 1 102 ? 0.314 -8.063 9.977 1.00 97.12 102 LEU A N 1
ATOM 754 C CA . LEU A 1 102 ? -0.537 -7.409 8.988 1.00 97.12 102 LEU A CA 1
ATOM 755 C C . LEU A 1 102 ? -0.883 -8.395 7.865 1.00 97.12 102 LEU A C 1
ATOM 757 O O . LEU A 1 102 ? -0.001 -8.844 7.136 1.00 97.12 102 LEU A O 1
ATOM 761 N N . CYS A 1 103 ? -2.163 -8.719 7.723 1.00 96.81 103 CYS A N 1
ATOM 762 C CA . CYS A 1 103 ? -2.721 -9.550 6.668 1.00 96.81 103 CYS A CA 1
ATOM 763 C C . CYS A 1 103 ? -3.598 -8.689 5.752 1.00 96.81 103 CYS A C 1
ATOM 765 O O . CYS A 1 103 ? -4.559 -8.072 6.209 1.00 96.81 103 CYS A O 1
ATOM 767 N N . LEU A 1 104 ? -3.261 -8.665 4.459 1.00 96.38 104 LEU A N 1
ATOM 768 C CA . LEU A 1 104 ? -3.965 -7.907 3.413 1.00 96.38 104 LEU A CA 1
ATOM 769 C C . LEU A 1 104 ? -4.759 -8.812 2.452 1.00 96.38 104 LEU A C 1
ATOM 771 O O . LEU A 1 104 ? -5.274 -8.327 1.445 1.00 96.38 104 LEU A O 1
ATOM 775 N N . GLN A 1 105 ? -4.809 -10.120 2.721 1.00 96.81 105 GLN A N 1
ATOM 776 C CA . GLN A 1 105 ? -5.438 -11.098 1.831 1.00 96.81 105 GLN A CA 1
ATOM 777 C C . GLN A 1 105 ? -6.940 -10.835 1.687 1.00 96.81 105 GLN A C 1
ATOM 779 O O . GLN A 1 105 ? -7.596 -10.384 2.627 1.00 96.81 105 GLN A O 1
ATOM 784 N N . ASP A 1 106 ? -7.460 -11.105 0.489 1.00 95.75 106 ASP A N 1
ATOM 785 C CA . ASP A 1 106 ? -8.883 -11.044 0.144 1.00 95.75 106 ASP A CA 1
ATOM 786 C C . ASP A 1 106 ? -9.579 -9.711 0.434 1.00 95.75 106 ASP A C 1
ATOM 788 O O . ASP A 1 106 ? -10.797 -9.671 0.586 1.00 95.75 106 ASP A O 1
ATOM 792 N N . LYS A 1 107 ? -8.842 -8.599 0.490 1.00 96.25 107 LYS A N 1
ATOM 793 C CA . LYS A 1 107 ? -9.418 -7.259 0.645 1.00 96.25 107 LYS A CA 1
ATOM 794 C C . LYS A 1 107 ? -9.651 -6.578 -0.701 1.00 96.25 107 LYS A C 1
ATOM 796 O O . LYS A 1 107 ? -8.918 -6.788 -1.666 1.00 96.25 107 LYS A O 1
ATOM 801 N N . ALA A 1 108 ? -10.673 -5.725 -0.756 1.00 96.50 108 ALA A N 1
ATOM 802 C CA . ALA A 1 108 ? -10.864 -4.786 -1.855 1.00 96.50 108 ALA A CA 1
ATOM 803 C C . ALA A 1 108 ? -9.603 -3.916 -2.048 1.00 96.50 108 ALA A C 1
ATOM 805 O O . ALA A 1 108 ? -8.840 -3.733 -1.091 1.00 96.50 108 ALA A O 1
ATOM 806 N N . PRO A 1 109 ? -9.374 -3.348 -3.251 1.00 95.44 109 PRO A N 1
ATOM 807 C CA . PRO A 1 109 ? -8.215 -2.500 -3.505 1.00 95.44 109 PRO A CA 1
ATOM 808 C C . PRO A 1 109 ? -8.065 -1.428 -2.427 1.00 95.44 109 PRO A C 1
ATOM 810 O O . PRO A 1 109 ? -9.002 -0.681 -2.147 1.00 95.44 109 PRO A O 1
ATOM 813 N N . LEU A 1 110 ? -6.884 -1.347 -1.821 1.00 95.94 110 LEU A N 1
ATOM 814 C CA . LEU A 1 110 ? -6.611 -0.426 -0.723 1.00 95.94 110 LEU A CA 1
ATOM 815 C C . LEU A 1 110 ? -5.245 0.248 -0.875 1.00 95.94 110 LEU A C 1
ATOM 817 O O . LEU A 1 110 ? -4.412 -0.165 -1.686 1.00 95.94 110 LEU A O 1
ATOM 821 N N . ALA A 1 111 ? -5.032 1.317 -0.116 1.00 95.81 111 ALA A N 1
ATOM 822 C CA . ALA A 1 111 ? -3.758 2.000 0.039 1.00 95.81 111 ALA A CA 1
ATOM 823 C C . ALA A 1 111 ? -3.522 2.312 1.520 1.00 95.81 111 ALA A C 1
ATOM 825 O O . ALA A 1 111 ? -4.365 2.935 2.163 1.00 95.81 111 ALA A O 1
ATOM 826 N N . LEU A 1 112 ? -2.366 1.896 2.043 1.00 95.94 112 LEU A N 1
ATOM 827 C CA . LEU A 1 112 ? -1.864 2.341 3.341 1.00 95.94 112 LEU A CA 1
ATOM 828 C C . LEU A 1 112 ? -0.852 3.452 3.096 1.00 95.94 112 LEU A C 1
ATOM 830 O O . LEU A 1 112 ? 0.206 3.204 2.520 1.00 95.94 112 LEU A O 1
ATOM 834 N N . LEU A 1 113 ? -1.172 4.665 3.533 1.00 94.62 113 LEU A N 1
ATOM 835 C CA . LEU A 1 113 ? -0.292 5.818 3.392 1.00 94.62 113 LEU A CA 1
ATOM 836 C C . LEU A 1 113 ? 0.121 6.320 4.771 1.00 94.62 113 LEU A C 1
ATOM 838 O O . LEU A 1 113 ? -0.728 6.599 5.616 1.00 94.62 113 LEU A O 1
ATOM 842 N N . GLY A 1 114 ? 1.422 6.487 4.988 1.00 92.69 114 GLY A N 1
ATOM 843 C CA . GLY A 1 114 ? 1.910 7.265 6.121 1.00 92.69 114 GLY A CA 1
ATOM 844 C C . GLY A 1 114 ? 1.597 8.742 5.914 1.00 92.69 114 GLY A C 1
ATOM 845 O O . GLY A 1 114 ? 1.734 9.264 4.805 1.00 92.69 114 GLY A O 1
ATOM 846 N N . GLU A 1 115 ? 1.178 9.433 6.967 1.00 86.00 115 GLU A N 1
ATOM 847 C CA . GLU A 1 115 ? 1.305 10.884 6.980 1.00 86.00 115 GLU A CA 1
ATOM 848 C C . GLU A 1 115 ? 2.790 11.241 6.953 1.00 86.00 115 GLU A C 1
ATOM 850 O O . GLU A 1 115 ? 3.594 10.566 7.609 1.00 86.00 115 GLU A O 1
ATOM 855 N N . PRO A 1 116 ? 3.178 12.287 6.206 1.00 73.25 116 PRO A N 1
ATOM 856 C CA . PRO A 1 116 ? 4.524 12.818 6.292 1.00 73.25 116 PRO A CA 1
ATOM 857 C C . PRO A 1 116 ? 4.769 13.288 7.730 1.00 73.25 116 PRO A C 1
ATOM 859 O O . PRO A 1 116 ? 4.350 14.362 8.150 1.00 73.25 116 PRO A O 1
ATOM 862 N N . GLY A 1 117 ? 5.426 12.438 8.508 1.00 61.94 117 GLY A N 1
ATOM 863 C CA . GLY A 1 117 ? 5.936 12.752 9.830 1.00 61.94 117 GLY A CA 1
ATOM 864 C C . GLY A 1 117 ? 7.401 13.147 9.748 1.00 61.94 117 GLY A C 1
ATOM 865 O O . GLY A 1 117 ? 8.123 12.752 8.832 1.00 61.94 117 GLY A O 1
ATOM 866 N N . ARG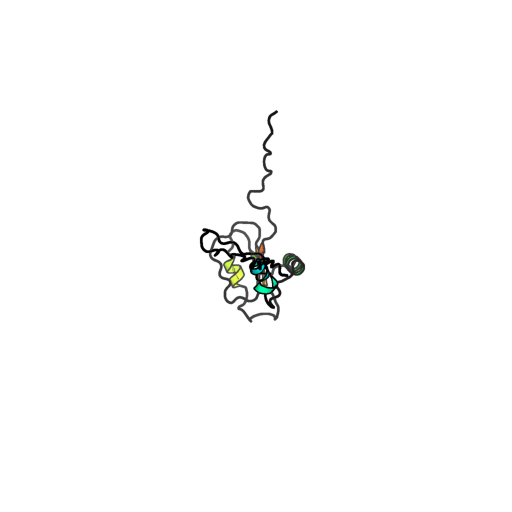 A 1 118 ? 7.879 13.887 10.749 1.00 58.06 118 ARG A N 1
ATOM 867 C CA . ARG A 1 118 ? 9.323 13.988 10.975 1.00 58.06 118 ARG A CA 1
ATOM 868 C C . ARG A 1 118 ? 9.845 12.573 11.279 1.00 58.06 118 ARG A C 1
ATOM 870 O O . ARG A 1 118 ? 9.328 11.961 12.216 1.00 58.06 118 ARG A O 1
ATOM 877 N N . PRO A 1 119 ? 10.830 12.040 10.534 1.00 56.50 119 PRO A N 1
ATOM 878 C CA . PRO A 1 119 ? 11.370 10.724 10.837 1.00 56.50 119 PRO A CA 1
ATOM 879 C C . PRO A 1 119 ? 11.951 10.717 12.261 1.00 56.50 119 PRO A C 1
ATOM 881 O O . PRO A 1 119 ? 12.620 11.685 12.648 1.00 56.50 119 PRO A O 1
ATOM 884 N N . PRO A 1 120 ? 11.704 9.666 13.063 1.00 54.31 120 PRO A N 1
ATOM 885 C CA . PRO A 1 120 ? 12.303 9.555 14.386 1.00 54.31 120 PRO A CA 1
ATOM 886 C C . PRO A 1 120 ? 13.833 9.548 14.240 1.00 54.31 120 PRO A C 1
ATOM 888 O O . PRO A 1 120 ? 14.388 8.709 13.538 1.00 54.31 120 PRO A O 1
ATOM 891 N N . GLY A 1 121 ? 14.507 10.523 14.860 1.00 55.25 121 GLY A N 1
ATOM 892 C CA . GLY A 1 121 ? 15.969 10.680 14.803 1.00 55.25 121 GLY A CA 1
ATOM 893 C C . GLY A 1 121 ? 16.493 11.790 13.884 1.00 55.25 121 GLY A C 1
ATOM 894 O O . GLY A 1 121 ? 17.688 12.070 13.912 1.00 55.25 121 GLY A O 1
ATOM 895 N N . ALA A 1 122 ? 15.637 12.489 13.130 1.00 58.59 122 ALA A N 1
ATOM 896 C CA . ALA A 1 122 ? 16.029 13.707 12.413 1.00 58.59 122 ALA A CA 1
ATOM 897 C C . ALA A 1 122 ? 16.111 14.917 13.365 1.00 58.59 122 ALA A C 1
ATOM 899 O O . ALA A 1 122 ? 15.319 15.857 13.284 1.00 58.59 122 ALA A O 1
ATOM 900 N N . GLY A 1 123 ? 17.049 14.863 14.312 1.00 50.56 123 GLY A N 1
ATOM 901 C CA . GLY A 1 123 ? 17.574 16.054 14.978 1.00 50.56 123 GLY A CA 1
ATOM 902 C C . GLY A 1 123 ? 18.590 16.763 14.071 1.00 50.56 123 GLY A C 1
ATOM 903 O O . GLY A 1 123 ? 19.091 16.150 13.123 1.00 50.56 123 GLY A O 1
ATOM 904 N N . PRO A 1 124 ? 18.912 18.044 14.321 1.00 53.75 124 PRO A N 1
ATOM 905 C CA . PRO A 1 124 ? 20.021 18.695 13.633 1.00 53.75 124 PRO A CA 1
ATOM 906 C C . PRO A 1 124 ? 21.288 17.854 13.842 1.00 53.75 124 PRO A C 1
ATOM 908 O O . PRO A 1 124 ? 21.679 17.592 14.980 1.00 53.75 124 PRO A O 1
ATOM 911 N N . ARG A 1 125 ? 21.919 17.396 12.751 1.00 55.81 125 ARG A N 1
ATOM 912 C CA . ARG A 1 125 ? 23.262 16.805 12.824 1.00 55.81 125 ARG A CA 1
ATOM 913 C C . ARG A 1 125 ? 24.161 17.887 13.410 1.00 55.81 125 ARG A C 1
ATOM 915 O O . ARG A 1 125 ? 24.388 18.895 12.747 1.00 55.81 125 ARG A O 1
ATOM 922 N N . ALA A 1 126 ? 24.633 17.698 14.641 1.00 56.09 126 ALA A N 1
ATOM 923 C CA . ALA A 1 126 ? 25.728 18.495 15.168 1.00 56.09 126 ALA A CA 1
ATOM 924 C C . ALA A 1 126 ? 26.881 18.355 14.168 1.00 56.09 126 ALA A C 1
ATOM 926 O O . ALA A 1 126 ? 27.391 17.254 13.946 1.00 56.09 126 ALA A O 1
ATOM 927 N N . GLY A 1 127 ? 27.176 19.446 13.463 1.00 48.66 127 GLY A N 1
ATOM 928 C CA . GLY A 1 127 ? 28.258 19.496 12.499 1.00 48.66 127 GLY A CA 1
ATOM 929 C C . GLY A 1 127 ? 29.553 19.099 13.191 1.00 48.66 127 GLY A C 1
ATOM 930 O O . GLY A 1 127 ? 29.833 19.545 14.302 1.00 48.66 127 GLY A O 1
ATOM 931 N N . LEU A 1 128 ? 30.319 18.241 12.524 1.00 53.47 128 LEU A N 1
ATOM 932 C CA . LEU A 1 128 ? 31.717 18.006 12.833 1.00 53.47 128 LEU A CA 1
ATOM 933 C C . LEU A 1 128 ? 32.412 19.373 12.768 1.00 53.47 128 LEU A C 1
ATOM 935 O O . LEU A 1 128 ? 32.608 19.916 11.681 1.00 53.47 128 LEU A O 1
ATOM 939 N N . ALA A 1 129 ? 32.692 19.969 13.926 1.00 47.28 129 ALA A N 1
ATOM 940 C CA . ALA A 1 129 ? 33.510 21.164 13.998 1.00 47.28 129 ALA A CA 1
ATOM 941 C C . ALA A 1 129 ? 34.895 20.787 13.465 1.00 47.28 129 ALA A C 1
ATOM 943 O O . ALA A 1 129 ? 35.605 19.984 14.070 1.00 47.28 129 ALA A O 1
ATOM 944 N N . ALA A 1 130 ? 35.249 21.323 12.299 1.00 48.19 130 ALA A N 1
ATOM 945 C CA . ALA A 1 130 ? 36.630 21.348 11.859 1.00 48.19 130 ALA A CA 1
ATOM 946 C C . ALA A 1 130 ? 37.398 22.205 12.874 1.00 48.19 130 ALA A C 1
ATOM 948 O O . ALA A 1 130 ? 37.140 23.403 12.996 1.00 48.19 130 ALA A O 1
ATOM 949 N N . HIS A 1 131 ? 38.272 21.572 13.653 1.00 44.66 131 HIS A N 1
ATOM 950 C CA . HIS A 1 131 ? 39.257 22.295 14.444 1.00 44.66 131 HIS A CA 1
ATOM 951 C C . HIS A 1 131 ? 40.326 22.871 13.496 1.00 44.66 131 HIS A C 1
ATOM 953 O O . HIS A 1 131 ? 40.702 22.169 12.552 1.00 44.66 131 HIS A O 1
ATOM 959 N N . PRO A 1 132 ? 40.756 24.131 13.704 1.00 61.38 132 PRO A N 1
ATOM 960 C CA . PRO A 1 132 ? 41.834 24.758 12.941 1.00 61.38 132 PRO A CA 1
ATOM 961 C C . PRO A 1 132 ? 43.192 24.094 13.189 1.00 61.38 132 PRO A C 1
ATOM 963 O O . PRO A 1 132 ? 43.393 23.549 14.301 1.00 61.38 132 PRO A O 1
#